Protein AF-N1Z4Y1-F1 (afdb_monomer_lite)

Foldseek 3Di:
DVVLVCPDLVVLVVLLVVLVVLLVCCVVPPPVPPPPPPVSVLCNQLPSLLSNLLSVLLQVLLVVCVVPVDADDPVVVVVLVVLVVVSVVVSVCVVVVVDDDDPVVSVVSNVSSNVNSNVCSNHSPNVPPD

Sequence (130 aa):
MMKKYVLSDTFCLYTAIICQCYIMWYEKFLYYKYYFVDLFMIIYQFIAFPLFWFCVVKPLGSMFQKKVCIKRSEMLKKLNMILLLVYILFYIAVTSNFIHYSSLLKFFVHILFGTVGFINGLYYRCSNKK

Secondary structure (DSSP, 8-state):
-GGGTTTSHHHHHHHHHHHHHHHHHIIIIITTT-TT-HHHHHIIIIIIHHHHHHHHHHHHHHHHHHHS-----HHHHHHHHHHHHHHHHHHHHHHTT-S---HHHHHHHHHHHHHHHHHHHHHHTGGG--

pLDDT: mean 72.18, std 11.83, range [35.62, 90.94]

Structure (mmCIF, N/CA/C/O backbone):
data_AF-N1Z4Y1-F1
#
_entry.id   AF-N1Z4Y1-F1
#
loop_
_atom_site.group_PDB
_atom_site.id
_atom_site.type_symbol
_atom_site.label_atom_id
_atom_site.label_alt_id
_atom_site.label_comp_id
_atom_site.label_asym_id
_atom_site.label_entity_id
_atom_site.label_seq_id
_atom_site.pdbx_PDB_ins_code
_atom_site.Cartn_x
_atom_site.Cartn_y
_atom_site.Cartn_z
_atom_site.occupancy
_atom_site.B_iso_or_equiv
_atom_site.auth_seq_id
_atom_site.auth_comp_id
_atom_site.auth_asym_id
_atom_site.auth_atom_id
_atom_site.pdbx_PDB_model_num
ATOM 1 N N . MET A 1 1 ? -9.178 19.588 9.989 1.00 40.44 1 MET A N 1
ATOM 2 C CA . MET A 1 1 ? -10.196 18.805 9.246 1.00 40.44 1 MET A CA 1
ATOM 3 C C . MET A 1 1 ? -9.595 17.873 8.182 1.00 40.44 1 MET A C 1
ATOM 5 O O . MET A 1 1 ? -10.010 16.723 8.139 1.00 40.44 1 MET A O 1
ATOM 9 N N . MET A 1 2 ? -8.571 18.288 7.410 1.00 35.62 2 MET A N 1
ATOM 10 C CA . MET A 1 2 ? -7.905 17.450 6.379 1.00 35.62 2 MET A CA 1
ATOM 11 C C . MET A 1 2 ? -7.422 16.069 6.862 1.00 35.62 2 MET A C 1
ATOM 13 O O . MET A 1 2 ? -7.586 15.085 6.147 1.00 35.62 2 MET A O 1
ATOM 17 N N . LYS A 1 3 ? -6.908 15.949 8.099 1.00 45.75 3 LYS A N 1
ATOM 18 C CA . LYS A 1 3 ? -6.415 14.665 8.648 1.00 45.75 3 LYS A CA 1
ATOM 19 C C . LYS A 1 3 ? -7.477 13.549 8.706 1.00 45.75 3 LYS A C 1
ATOM 21 O O . LYS A 1 3 ? -7.102 12.383 8.721 1.00 45.75 3 LYS A O 1
ATOM 26 N N . LYS A 1 4 ? -8.781 13.878 8.727 1.00 51.31 4 LYS A N 1
ATOM 27 C CA . LYS A 1 4 ? -9.882 12.888 8.712 1.00 51.31 4 LYS A CA 1
ATOM 28 C C . LYS A 1 4 ? -10.263 12.412 7.299 1.00 51.31 4 LYS A C 1
ATOM 30 O O . LYS A 1 4 ? -11.004 11.446 7.183 1.00 51.31 4 LYS A O 1
ATOM 35 N N . TYR A 1 5 ? -9.791 13.061 6.235 1.00 53.06 5 TYR A N 1
ATOM 36 C CA . TYR A 1 5 ? -10.158 12.692 4.860 1.00 53.06 5 TYR A CA 1
ATOM 37 C C . TYR A 1 5 ? -9.131 11.770 4.204 1.00 53.06 5 TYR A C 1
ATOM 39 O O . TYR A 1 5 ? -9.517 10.821 3.536 1.00 53.06 5 TYR A O 1
ATOM 47 N N . VAL A 1 6 ? -7.839 11.966 4.485 1.00 54.53 6 VAL A N 1
ATOM 48 C CA . VAL A 1 6 ? -6.727 11.179 3.902 1.00 54.53 6 VAL A CA 1
ATOM 49 C C . VAL A 1 6 ? -6.788 9.687 4.274 1.00 54.53 6 VAL A C 1
ATOM 51 O O . VAL A 1 6 ? -6.157 8.842 3.653 1.00 54.53 6 VAL A O 1
ATOM 54 N N . LEU A 1 7 ? -7.583 9.333 5.285 1.00 62.75 7 LEU A N 1
ATOM 55 C CA . LEU A 1 7 ? -7.818 7.956 5.709 1.00 62.75 7 LEU A CA 1
ATOM 56 C C . LEU A 1 7 ? -9.313 7.627 5.782 1.00 62.75 7 LEU A C 1
ATOM 58 O O . LEU A 1 7 ? -9.681 6.709 6.508 1.00 62.75 7 LEU A O 1
ATOM 62 N N . SER A 1 8 ? -10.194 8.290 5.035 1.00 73.69 8 SER A N 1
ATOM 63 C CA . SER A 1 8 ? -11.568 7.789 4.912 1.00 73.69 8 SER A CA 1
ATOM 64 C C . SER A 1 8 ? -11.617 6.514 4.057 1.00 73.69 8 SER A C 1
ATOM 66 O O . SER A 1 8 ? -10.692 6.214 3.296 1.00 73.69 8 SER A O 1
ATOM 68 N N . ASP A 1 9 ? -12.692 5.735 4.190 1.00 75.00 9 ASP A N 1
ATOM 69 C CA . ASP A 1 9 ? -12.944 4.597 3.295 1.00 75.00 9 ASP A CA 1
ATOM 70 C C . ASP A 1 9 ? -13.152 5.088 1.845 1.00 75.00 9 ASP A C 1
ATOM 72 O O . ASP A 1 9 ? -12.685 4.453 0.906 1.00 75.00 9 ASP A O 1
ATOM 76 N N . THR A 1 10 ? -13.766 6.266 1.663 1.00 80.25 10 THR A N 1
ATOM 77 C CA . THR A 1 10 ? -13.963 6.898 0.346 1.00 80.25 10 THR A CA 1
ATOM 78 C C . THR A 1 10 ? -12.652 7.302 -0.320 1.00 80.25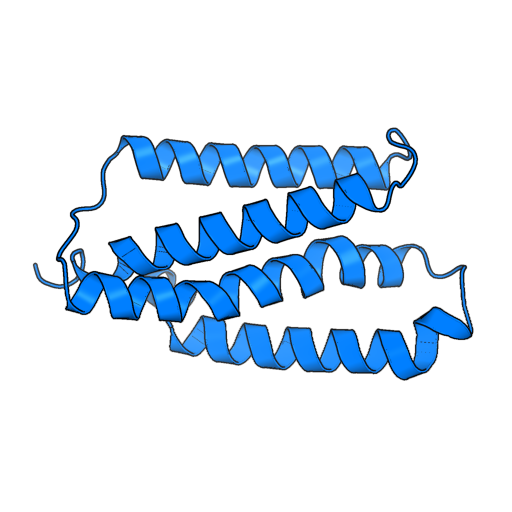 10 THR A C 1
ATOM 80 O O . THR A 1 10 ? -12.480 7.052 -1.507 1.00 80.25 10 THR A O 1
ATOM 83 N N . PHE A 1 11 ? -11.704 7.875 0.425 1.00 82.62 11 PHE A N 1
ATOM 84 C CA . PHE A 1 11 ? -10.386 8.212 -0.109 1.00 82.62 11 PHE A CA 1
ATOM 85 C C . PHE A 1 11 ? -9.630 6.952 -0.528 1.00 82.62 11 PHE A C 1
ATOM 87 O O . PHE A 1 11 ? -9.128 6.898 -1.644 1.00 82.62 11 PHE A O 1
ATOM 94 N N . CYS A 1 12 ? -9.637 5.907 0.309 1.00 84.06 12 CYS A N 1
ATOM 95 C CA . CYS A 1 12 ? -9.038 4.624 -0.057 1.00 84.06 12 CYS A CA 1
ATOM 96 C C . CYS A 1 12 ? -9.672 4.017 -1.313 1.00 84.06 12 CYS A C 1
ATOM 98 O O . CYS A 1 12 ? -8.947 3.464 -2.130 1.00 84.06 12 CYS A O 1
ATOM 100 N N . LEU A 1 13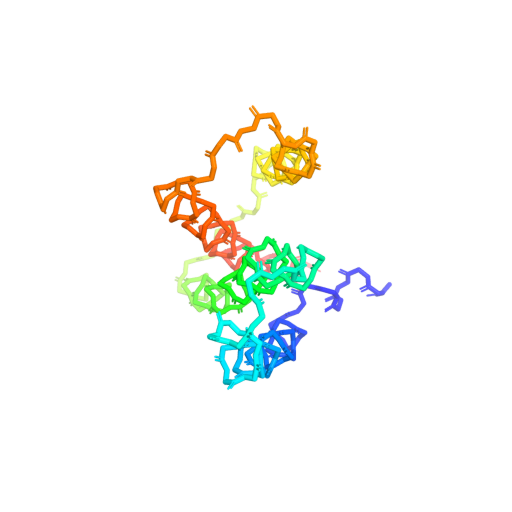 ? -10.983 4.165 -1.519 1.00 84.94 13 LEU A N 1
ATOM 101 C CA . LEU A 1 13 ? -11.629 3.724 -2.755 1.00 84.94 13 LEU A CA 1
ATOM 102 C C . LEU A 1 13 ? -11.070 4.462 -3.984 1.00 84.94 13 LEU A C 1
ATOM 104 O O . LEU A 1 13 ? -10.667 3.814 -4.947 1.00 84.94 13 LEU A O 1
ATOM 108 N N . TYR A 1 14 ? -10.961 5.794 -3.936 1.00 86.12 14 TYR A N 1
ATOM 109 C CA . TYR A 1 14 ? -10.352 6.569 -5.025 1.00 86.12 14 TYR A CA 1
ATOM 110 C C . TYR A 1 14 ? -8.883 6.195 -5.255 1.00 86.12 14 TYR A C 1
ATOM 112 O O . TYR A 1 14 ? -8.467 6.004 -6.397 1.00 86.12 14 TYR A O 1
ATOM 120 N N . THR A 1 15 ? -8.101 6.036 -4.185 1.00 87.56 15 THR A N 1
ATOM 121 C CA . THR A 1 15 ? -6.698 5.615 -4.278 1.00 87.56 15 THR A CA 1
ATOM 122 C C . THR A 1 15 ? -6.568 4.223 -4.893 1.00 87.56 15 THR A C 1
ATOM 124 O O . THR A 1 15 ? -5.713 4.031 -5.753 1.00 87.56 15 THR A O 1
ATOM 127 N N . ALA A 1 16 ? -7.423 3.268 -4.516 1.00 88.75 16 ALA A N 1
ATOM 128 C CA . ALA A 1 16 ? -7.424 1.924 -5.088 1.00 88.75 16 ALA A CA 1
ATOM 129 C C . ALA A 1 16 ? -7.749 1.944 -6.588 1.00 88.75 16 ALA A C 1
ATOM 131 O O . ALA A 1 16 ? -7.065 1.274 -7.353 1.00 88.75 16 ALA A O 1
ATOM 132 N N . ILE A 1 17 ? -8.727 2.751 -7.020 1.00 90.44 17 ILE A N 1
ATOM 133 C CA . ILE A 1 17 ? -9.063 2.914 -8.444 1.00 90.44 17 ILE A CA 1
ATOM 134 C C . ILE A 1 17 ? -7.865 3.472 -9.220 1.00 90.44 17 ILE A C 1
ATOM 136 O O . ILE A 1 17 ? -7.492 2.918 -10.250 1.00 90.44 17 ILE A O 1
ATOM 140 N N . ILE A 1 18 ? -7.222 4.529 -8.713 1.00 90.62 18 ILE A N 1
ATOM 141 C CA . ILE A 1 18 ? -6.048 5.124 -9.370 1.00 90.62 18 ILE A CA 1
ATOM 142 C C . ILE A 1 18 ? -4.896 4.112 -9.444 1.00 90.62 18 ILE A C 1
ATOM 144 O O . ILE A 1 18 ? -4.288 3.958 -10.503 1.00 90.62 18 ILE A O 1
ATOM 148 N N . CYS A 1 19 ? -4.620 3.389 -8.351 1.00 90.31 19 CYS A N 1
ATOM 149 C CA . CYS A 1 19 ? -3.584 2.356 -8.336 1.00 90.31 19 CYS A CA 1
ATOM 150 C C . CYS A 1 19 ? -3.899 1.237 -9.334 1.00 90.31 19 CYS A C 1
ATOM 152 O O . CYS A 1 19 ? -3.006 0.822 -10.064 1.00 90.31 19 CYS A O 1
ATOM 154 N N . GLN A 1 20 ? -5.157 0.796 -9.423 1.00 90.94 20 GLN A N 1
ATOM 155 C CA . GLN A 1 20 ? -5.585 -0.230 -10.374 1.00 90.94 20 GLN A CA 1
ATOM 156 C C . GLN A 1 20 ? -5.400 0.228 -11.825 1.00 90.94 20 GLN A C 1
ATOM 158 O O . GLN A 1 20 ? -4.871 -0.524 -12.641 1.00 90.94 20 GLN A O 1
ATOM 163 N N . CYS A 1 21 ? -5.785 1.466 -12.150 1.00 90.44 21 CYS A N 1
ATOM 164 C CA . CYS A 1 21 ? -5.563 2.039 -13.477 1.00 90.44 21 CYS A CA 1
ATOM 165 C C . CYS A 1 21 ? -4.070 2.073 -13.830 1.00 90.44 21 CYS A C 1
ATOM 167 O O . CYS A 1 21 ? -3.693 1.699 -14.941 1.00 90.44 21 CYS A O 1
ATOM 169 N N . TYR A 1 22 ? -3.220 2.474 -12.880 1.00 87.50 22 TYR A N 1
ATOM 170 C CA . TYR A 1 22 ? -1.772 2.497 -13.071 1.00 87.50 22 TYR A CA 1
ATOM 171 C C . TYR A 1 22 ? -1.183 1.090 -13.257 1.00 87.50 22 TYR A C 1
ATOM 173 O O . TYR A 1 22 ? -0.402 0.878 -14.181 1.00 87.50 22 TYR A O 1
ATOM 181 N N . ILE A 1 23 ? -1.591 0.122 -12.428 1.00 87.38 23 ILE A N 1
ATOM 182 C CA . ILE A 1 23 ? -1.189 -1.291 -12.519 1.00 87.38 23 ILE A CA 1
ATOM 183 C C . ILE A 1 23 ? -1.546 -1.855 -13.895 1.00 87.38 23 ILE A C 1
ATOM 185 O O . ILE A 1 23 ? -0.671 -2.360 -14.592 1.00 87.38 23 ILE A O 1
ATOM 189 N N . MET A 1 24 ? -2.798 -1.687 -14.330 1.00 87.31 24 MET A N 1
ATOM 190 C CA . MET A 1 24 ? -3.259 -2.181 -15.629 1.00 87.31 24 MET A CA 1
ATOM 191 C C . MET A 1 24 ? -2.524 -1.527 -16.800 1.00 87.31 24 MET A C 1
ATOM 193 O O . MET A 1 24 ? -2.216 -2.198 -17.784 1.00 87.31 24 MET A O 1
ATOM 197 N N . TRP A 1 25 ? -2.265 -0.220 -16.725 1.00 88.25 25 TRP A N 1
ATOM 198 C CA . TRP A 1 25 ? -1.497 0.479 -17.751 1.00 88.25 25 TRP A CA 1
ATOM 199 C C . TRP A 1 25 ? -0.057 -0.041 -17.809 1.00 88.25 25 TRP A C 1
ATOM 201 O O . TRP A 1 25 ? 0.434 -0.378 -18.886 1.00 88.25 25 TRP A O 1
ATOM 211 N N . TYR A 1 26 ? 0.598 -0.182 -16.656 1.00 82.94 26 TYR A N 1
ATOM 212 C CA . TYR A 1 26 ? 1.966 -0.677 -16.583 1.00 82.94 26 TYR A CA 1
ATOM 213 C C . TYR A 1 26 ? 2.081 -2.119 -17.102 1.00 82.94 26 TYR A C 1
ATOM 215 O O . TYR A 1 26 ? 2.926 -2.387 -17.956 1.00 82.94 26 TYR A O 1
ATOM 223 N N . GLU A 1 27 ? 1.195 -3.026 -16.681 1.00 82.50 27 GLU A N 1
ATOM 224 C CA . GLU A 1 27 ? 1.171 -4.423 -17.141 1.00 82.50 27 GLU A CA 1
ATOM 225 C C . GLU A 1 27 ? 0.929 -4.544 -18.652 1.00 82.50 27 GLU A C 1
ATOM 227 O O . GLU A 1 27 ? 1.609 -5.318 -19.326 1.00 82.50 27 GLU A O 1
ATOM 232 N N . LYS A 1 28 ? -0.008 -3.763 -19.210 1.00 82.81 28 LYS A N 1
ATOM 233 C CA . LYS A 1 28 ? -0.361 -3.846 -20.637 1.00 82.81 28 LYS A CA 1
ATOM 234 C C . LYS A 1 28 ? 0.660 -3.195 -21.566 1.00 82.81 28 LYS A C 1
ATOM 236 O O . LYS A 1 28 ? 0.841 -3.674 -22.683 1.00 82.81 28 LYS A O 1
ATOM 241 N N . PHE A 1 29 ? 1.284 -2.093 -21.151 1.00 78.94 29 PHE A N 1
ATOM 242 C CA . PHE A 1 29 ? 2.095 -1.269 -22.054 1.00 78.94 29 PHE A CA 1
ATOM 243 C C . PHE A 1 29 ? 3.598 -1.350 -21.799 1.00 78.94 29 PHE A C 1
ATOM 245 O O . PHE A 1 29 ? 4.367 -1.238 -22.754 1.00 78.94 29 PHE A O 1
ATOM 252 N N . LEU A 1 30 ? 4.026 -1.539 -20.549 1.00 73.69 30 LEU A N 1
ATOM 253 C CA . LEU A 1 30 ? 5.433 -1.402 -20.166 1.00 73.69 30 LEU A CA 1
ATOM 254 C C . LEU A 1 30 ? 6.065 -2.716 -19.718 1.00 73.69 30 LEU A C 1
ATOM 256 O O . LEU A 1 30 ? 7.179 -3.010 -20.143 1.00 73.69 30 LEU A O 1
ATOM 260 N N . TYR A 1 31 ? 5.353 -3.528 -18.933 1.00 68.44 31 TYR A N 1
ATOM 261 C CA . TYR A 1 31 ? 5.926 -4.691 -18.250 1.00 68.44 31 TYR A CA 1
ATOM 262 C C . TYR A 1 31 ? 6.572 -5.711 -19.196 1.00 68.44 31 TYR A C 1
ATOM 264 O O . TYR A 1 31 ? 7.636 -6.240 -18.894 1.00 68.44 31 TYR A O 1
ATOM 272 N N . TYR A 1 32 ? 5.972 -5.939 -20.368 1.00 63.47 32 TYR A N 1
ATOM 273 C CA . TYR A 1 32 ? 6.486 -6.884 -21.367 1.00 63.47 32 TYR A CA 1
ATOM 274 C C . TYR A 1 32 ? 7.328 -6.240 -22.477 1.00 63.47 32 TYR A C 1
ATOM 276 O O . TYR A 1 32 ? 8.006 -6.952 -23.213 1.00 63.47 32 TYR A O 1
ATOM 284 N N . LYS A 1 33 ? 7.279 -4.909 -22.634 1.00 58.59 33 LYS A N 1
ATOM 285 C CA . LYS A 1 33 ? 7.952 -4.195 -23.736 1.00 58.59 33 LYS A CA 1
ATOM 286 C C . LYS A 1 33 ? 9.249 -3.507 -23.325 1.00 58.59 33 LYS A C 1
ATOM 288 O O . LYS A 1 33 ? 10.140 -3.372 -24.155 1.00 58.59 33 LYS A O 1
ATOM 293 N N . TYR A 1 34 ? 9.361 -3.069 -22.074 1.00 57.31 34 TYR A N 1
ATOM 294 C CA . TYR A 1 34 ? 10.486 -2.271 -21.601 1.00 57.31 34 TYR A CA 1
ATOM 295 C C . TYR A 1 34 ? 10.899 -2.727 -20.201 1.00 57.31 34 TYR A C 1
ATOM 297 O O . TYR A 1 34 ? 10.438 -2.194 -19.196 1.00 57.31 34 TYR A O 1
ATOM 305 N N . TYR A 1 35 ? 11.829 -3.683 -20.141 1.00 53.84 35 TYR A N 1
ATOM 306 C CA . TYR A 1 35 ? 12.476 -4.118 -18.893 1.00 53.84 35 TYR A CA 1
ATOM 307 C C . TYR A 1 35 ? 13.284 -3.005 -18.193 1.00 53.84 35 TYR A C 1
ATOM 309 O O . TYR A 1 35 ? 13.707 -3.190 -17.060 1.00 53.84 35 TYR A O 1
ATOM 317 N N . PHE A 1 36 ? 13.499 -1.863 -18.858 1.00 50.94 36 PHE A N 1
ATOM 318 C CA . PHE A 1 36 ? 14.516 -0.868 -18.504 1.00 50.94 36 PHE A CA 1
ATOM 319 C C . PHE A 1 36 ? 14.001 0.444 -17.901 1.00 50.94 36 PHE A C 1
ATOM 321 O O . PHE A 1 36 ? 14.807 1.337 -17.652 1.00 50.94 36 PHE A O 1
ATOM 328 N N . VAL A 1 37 ? 12.693 0.619 -17.663 1.00 57.25 37 VAL A N 1
ATOM 329 C CA . VAL A 1 37 ? 12.232 1.843 -16.979 1.00 57.25 37 VAL A CA 1
ATOM 330 C C . VAL A 1 37 ? 12.166 1.613 -15.477 1.00 57.25 37 VAL A C 1
ATOM 332 O O . VAL A 1 37 ? 11.087 1.423 -14.907 1.00 57.25 37 VAL A O 1
ATOM 335 N N . ASP A 1 38 ? 13.346 1.636 -14.852 1.00 69.25 38 ASP A N 1
ATOM 336 C CA . ASP A 1 38 ? 13.554 1.377 -13.422 1.00 69.25 38 ASP A CA 1
ATOM 337 C C . ASP A 1 38 ? 12.568 2.165 -12.552 1.00 69.25 38 ASP A C 1
ATOM 339 O O . ASP A 1 38 ? 11.943 1.612 -11.650 1.00 69.25 38 ASP A O 1
ATOM 343 N N . LEU A 1 39 ? 12.319 3.435 -12.886 1.00 71.75 39 LEU A N 1
ATOM 344 C CA . LEU A 1 39 ? 11.407 4.293 -12.130 1.00 71.75 39 LEU A CA 1
ATOM 345 C C . LEU A 1 39 ? 9.940 3.826 -12.181 1.00 71.75 39 LEU A C 1
A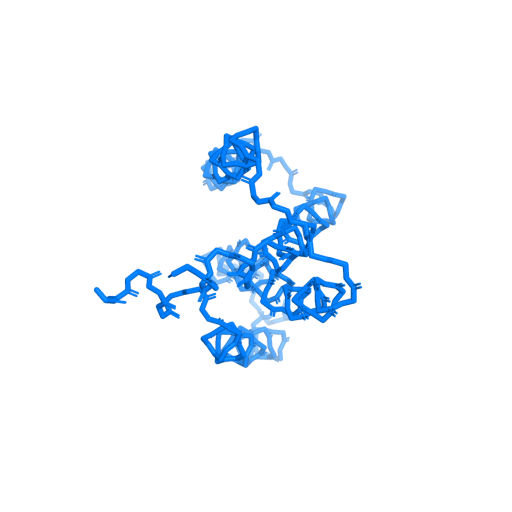TOM 347 O O . LEU A 1 39 ? 9.286 3.764 -11.141 1.00 71.75 39 LEU A O 1
ATOM 351 N N . PHE A 1 40 ? 9.400 3.477 -13.355 1.00 75.62 40 PHE A N 1
ATOM 352 C CA . PHE A 1 40 ? 8.008 3.011 -13.443 1.00 75.62 40 PHE A CA 1
ATOM 353 C C . PHE A 1 40 ? 7.840 1.629 -12.816 1.00 75.62 40 PHE A C 1
ATOM 355 O O . PHE A 1 40 ? 6.820 1.369 -12.186 1.00 75.62 40 PHE A O 1
ATOM 362 N N . MET A 1 41 ? 8.854 0.767 -12.921 1.00 76.12 41 MET A N 1
ATOM 363 C CA . MET A 1 41 ? 8.859 -0.514 -12.222 1.00 76.12 41 MET A CA 1
ATOM 364 C C . MET A 1 41 ? 8.839 -0.326 -10.699 1.00 76.12 41 MET A C 1
ATOM 366 O O . MET A 1 41 ? 8.052 -0.979 -10.011 1.00 76.12 41 MET A O 1
ATOM 370 N N . ILE A 1 42 ? 9.644 0.608 -10.181 1.00 76.06 42 ILE A N 1
ATOM 371 C CA . ILE A 1 42 ? 9.684 0.960 -8.758 1.00 76.06 42 ILE A CA 1
ATOM 372 C C . ILE A 1 42 ? 8.326 1.500 -8.294 1.00 76.06 42 ILE A C 1
ATOM 374 O O . ILE A 1 42 ? 7.792 1.038 -7.283 1.00 76.06 42 ILE A O 1
ATOM 378 N N . ILE A 1 43 ? 7.727 2.436 -9.039 1.00 79.44 43 ILE A N 1
ATOM 379 C CA . ILE A 1 43 ? 6.401 2.984 -8.712 1.00 79.44 43 ILE A CA 1
ATOM 380 C C . ILE A 1 43 ? 5.352 1.868 -8.721 1.00 79.44 43 ILE A C 1
ATOM 382 O O . ILE A 1 43 ? 4.547 1.767 -7.798 1.00 79.44 43 ILE A O 1
ATOM 386 N N . TYR A 1 44 ? 5.378 0.993 -9.720 1.00 81.56 44 TYR A N 1
ATOM 387 C CA . TYR A 1 44 ? 4.469 -0.141 -9.831 1.00 81.56 44 TYR A CA 1
ATOM 388 C C . TYR A 1 44 ? 4.562 -1.098 -8.638 1.00 81.56 44 TYR A C 1
ATOM 390 O O . TYR A 1 44 ? 3.548 -1.380 -7.996 1.00 81.56 44 TYR A O 1
ATOM 398 N N . GLN A 1 45 ? 5.767 -1.555 -8.304 1.00 76.25 45 GLN A N 1
ATOM 399 C CA . GLN A 1 45 ? 5.975 -2.593 -7.292 1.00 76.25 45 GLN A CA 1
ATOM 400 C C . GLN A 1 45 ? 5.933 -2.086 -5.855 1.00 76.25 45 GLN A C 1
ATOM 402 O O . GLN A 1 45 ? 5.472 -2.818 -4.984 1.00 76.25 45 GLN A O 1
ATOM 407 N N . PHE A 1 46 ? 6.411 -0.872 -5.582 1.00 73.50 46 PHE A N 1
ATOM 408 C CA . PHE A 1 46 ? 6.559 -0.397 -4.202 1.00 73.50 46 PHE A CA 1
ATOM 409 C C . PHE A 1 46 ? 5.534 0.651 -3.812 1.00 73.50 46 PHE A C 1
ATOM 411 O O . PHE A 1 46 ? 5.228 0.772 -2.633 1.00 73.50 46 PHE A O 1
ATOM 418 N N . ILE A 1 47 ? 4.951 1.359 -4.777 1.00 79.00 47 ILE A N 1
ATOM 419 C CA . ILE A 1 47 ? 3.950 2.384 -4.494 1.00 79.00 47 ILE A CA 1
ATOM 420 C C . ILE A 1 47 ? 2.565 1.841 -4.842 1.00 79.00 47 ILE A C 1
ATOM 422 O O . ILE A 1 47 ? 1.768 1.589 -3.942 1.00 79.00 47 ILE A O 1
ATOM 426 N N . ALA A 1 48 ? 2.282 1.596 -6.121 1.00 84.38 48 ALA A N 1
ATOM 427 C CA . ALA A 1 48 ? 0.934 1.290 -6.593 1.00 84.38 48 ALA A CA 1
ATOM 428 C C . ALA A 1 48 ? 0.375 -0.020 -6.014 1.00 84.38 48 ALA A C 1
ATOM 430 O O . ALA A 1 48 ? -0.725 -0.013 -5.463 1.00 84.38 48 ALA A O 1
ATOM 431 N N . PHE A 1 49 ? 1.125 -1.126 -6.077 1.00 82.50 49 PHE A N 1
ATOM 432 C CA . PHE A 1 49 ? 0.677 -2.415 -5.535 1.00 82.50 49 PHE A CA 1
ATOM 433 C C . PHE A 1 49 ? 0.449 -2.396 -4.012 1.00 82.50 49 PHE A C 1
ATOM 435 O O . PHE A 1 49 ? -0.628 -2.803 -3.562 1.00 82.50 49 PHE A O 1
ATOM 442 N N . PRO A 1 50 ? 1.398 -1.908 -3.190 1.00 80.31 50 PRO A N 1
ATOM 443 C CA . PRO A 1 50 ? 1.206 -1.833 -1.743 1.00 80.31 50 PRO A CA 1
ATOM 444 C C . PRO A 1 50 ? 0.068 -0.889 -1.334 1.00 80.31 50 PRO A C 1
ATOM 446 O O . PRO A 1 50 ? -0.733 -1.236 -0.462 1.00 80.31 50 PRO A O 1
ATOM 449 N N . LEU A 1 51 ? -0.068 0.271 -1.992 1.00 83.56 51 LEU A N 1
ATOM 450 C CA . LEU A 1 51 ? -1.186 1.193 -1.755 1.00 83.56 51 LEU A CA 1
ATOM 451 C C . LEU A 1 51 ? -2.531 0.588 -2.156 1.00 83.56 51 LEU A C 1
ATOM 453 O O . LEU A 1 51 ? -3.508 0.764 -1.425 1.00 83.56 51 LEU A O 1
ATOM 457 N N . PHE A 1 52 ? -2.584 -0.141 -3.271 1.00 87.62 52 PHE A N 1
ATOM 458 C CA . PHE A 1 52 ? -3.782 -0.853 -3.703 1.00 87.62 52 PHE A CA 1
ATOM 459 C C . PHE A 1 52 ? -4.241 -1.850 -2.634 1.00 87.62 52 PHE A C 1
ATOM 461 O O . PHE A 1 52 ? -5.368 -1.751 -2.147 1.00 87.62 52 PHE A O 1
ATOM 468 N N . TRP A 1 53 ? -3.354 -2.745 -2.190 1.00 83.56 53 TRP A N 1
ATOM 469 C CA . TRP A 1 53 ? -3.679 -3.743 -1.167 1.00 83.56 53 TRP A CA 1
ATOM 470 C C . TRP A 1 53 ? -4.088 -3.116 0.164 1.00 83.56 53 TRP A C 1
ATOM 472 O O . TRP A 1 53 ? -5.086 -3.526 0.759 1.00 83.56 53 TRP A O 1
ATOM 482 N N . PHE A 1 54 ? -3.380 -2.076 0.608 1.00 84.75 54 PHE A N 1
ATOM 483 C CA . PHE A 1 54 ? -3.769 -1.320 1.795 1.00 84.75 54 PHE A CA 1
ATOM 484 C C . PHE A 1 54 ? -5.204 -0.787 1.678 1.00 84.75 54 PHE A C 1
ATOM 486 O O . PHE A 1 54 ? -6.017 -0.946 2.593 1.00 84.75 54 PHE A O 1
ATOM 493 N N . CYS A 1 55 ? -5.523 -0.161 0.544 1.00 85.50 55 CYS A N 1
ATOM 494 C CA . CYS A 1 55 ? -6.801 0.502 0.325 1.00 85.50 55 CYS A CA 1
ATOM 495 C C . CYS A 1 55 ? -7.964 -0.466 0.089 1.00 85.50 55 CYS A C 1
ATOM 497 O O . CYS A 1 55 ? -9.087 -0.131 0.457 1.00 85.50 55 CYS A O 1
ATOM 499 N N . VAL A 1 56 ? -7.715 -1.649 -0.475 1.00 87.38 56 VAL A N 1
ATOM 500 C CA . VAL A 1 56 ? -8.728 -2.700 -0.670 1.00 87.38 56 VAL A CA 1
ATOM 501 C C . VAL A 1 56 ? -9.038 -3.425 0.638 1.00 87.38 56 VAL A C 1
ATOM 503 O O . VAL A 1 56 ? -10.199 -3.695 0.945 1.00 87.38 56 VAL A O 1
ATOM 506 N N . VAL A 1 57 ? -8.017 -3.715 1.448 1.00 87.12 57 VAL A N 1
ATOM 507 C CA . VAL A 1 57 ? -8.189 -4.516 2.670 1.00 87.12 57 VAL A CA 1
ATOM 508 C C . VAL A 1 57 ? -8.698 -3.674 3.844 1.00 87.12 57 VAL A C 1
ATOM 510 O O . VAL A 1 57 ? -9.410 -4.170 4.720 1.00 87.12 57 VAL A O 1
ATOM 513 N N . LYS A 1 58 ? -8.405 -2.375 3.871 1.00 84.31 58 LYS A N 1
ATOM 514 C CA . LYS A 1 58 ? -8.872 -1.488 4.941 1.00 84.31 58 LYS A CA 1
ATOM 515 C C . LYS A 1 58 ? -10.405 -1.433 5.090 1.00 84.31 58 LYS A C 1
ATOM 517 O O . LYS A 1 58 ? -10.865 -1.599 6.219 1.00 84.31 58 LYS A O 1
ATOM 522 N N . PRO A 1 59 ? -11.222 -1.266 4.031 1.00 81.06 59 PRO A N 1
ATOM 523 C CA . PRO A 1 59 ? -12.677 -1.368 4.132 1.00 81.06 59 PRO A CA 1
ATOM 524 C C . PRO A 1 59 ? -13.162 -2.680 4.759 1.00 81.06 59 PRO A C 1
ATOM 526 O O . PRO A 1 59 ? -14.131 -2.657 5.518 1.00 81.06 59 PRO A O 1
ATOM 529 N N . LEU A 1 60 ? -12.472 -3.803 4.511 1.00 81.94 60 LEU A N 1
ATOM 530 C CA . LEU A 1 60 ? -12.784 -5.082 5.161 1.00 81.94 60 LEU A CA 1
ATOM 531 C C . LEU A 1 60 ? -12.588 -4.969 6.676 1.00 81.94 60 LEU A C 1
ATOM 533 O O . LEU A 1 60 ? -13.500 -5.288 7.436 1.00 81.94 60 LEU A O 1
ATOM 537 N N . GLY A 1 61 ? -11.457 -4.419 7.124 1.00 79.25 61 GLY A N 1
ATOM 538 C CA . GLY A 1 61 ? -11.230 -4.112 8.539 1.00 79.25 61 GLY A CA 1
ATOM 539 C C . GLY A 1 61 ? -12.315 -3.198 9.123 1.00 79.25 61 GLY A C 1
ATOM 540 O O . GLY A 1 61 ? -12.865 -3.481 10.187 1.00 79.25 61 GLY A O 1
ATOM 541 N N . SER A 1 62 ? -12.705 -2.148 8.394 1.00 76.31 62 SER A N 1
ATOM 542 C CA . SER A 1 62 ? -13.785 -1.232 8.794 1.00 76.31 62 SER A CA 1
ATOM 543 C C . SER A 1 62 ? -15.139 -1.949 8.934 1.00 76.31 62 SER A C 1
ATOM 545 O O . SER A 1 62 ? -15.928 -1.625 9.826 1.00 76.31 62 SER A O 1
ATOM 547 N N . MET A 1 63 ? -15.431 -2.933 8.075 1.00 79.31 63 MET A N 1
ATOM 548 C CA . MET A 1 63 ? -16.631 -3.772 8.170 1.00 79.31 63 MET A CA 1
ATOM 549 C C . MET A 1 63 ? -16.588 -4.711 9.380 1.00 79.31 63 MET A C 1
ATOM 551 O O . MET A 1 63 ? -17.589 -4.820 10.090 1.00 79.31 63 MET A O 1
ATOM 555 N N . PHE A 1 64 ? -15.443 -5.341 9.657 1.00 76.94 64 PHE A N 1
ATOM 556 C CA . PHE A 1 64 ? -15.256 -6.173 10.851 1.00 76.94 64 PHE A CA 1
ATOM 557 C C . PHE A 1 64 ? -15.396 -5.357 12.144 1.00 76.94 64 PHE A C 1
ATOM 559 O O . PHE A 1 64 ? -16.062 -5.800 13.079 1.00 76.94 64 PHE A O 1
ATOM 566 N N . GLN A 1 65 ? -14.883 -4.123 12.177 1.00 73.88 65 GLN A N 1
ATOM 567 C CA . GLN A 1 65 ? -15.048 -3.228 13.329 1.00 73.88 65 GLN A CA 1
ATOM 568 C C . GLN A 1 65 ? -16.514 -2.901 13.630 1.00 73.88 65 GLN A C 1
ATOM 570 O O . GLN A 1 65 ? -16.891 -2.755 14.791 1.00 73.88 65 GLN A O 1
ATOM 575 N N . LYS A 1 66 ? -17.374 -2.767 12.608 1.00 66.44 66 LYS A N 1
ATOM 576 C CA . LYS A 1 66 ? -18.808 -2.527 12.851 1.00 66.44 66 LYS A CA 1
ATOM 577 C C . LYS A 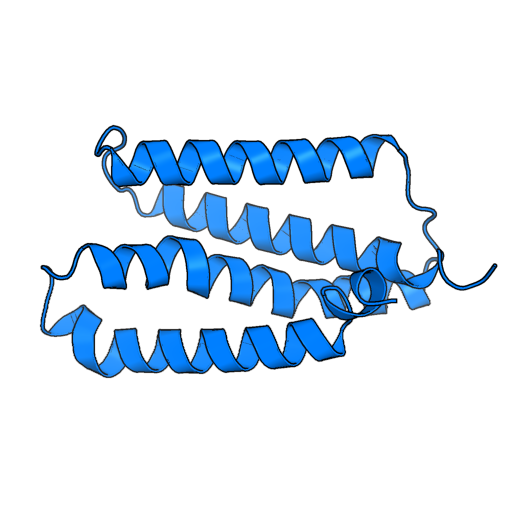1 66 ? -19.439 -3.645 13.684 1.00 66.44 66 LYS A C 1
ATOM 579 O O . LYS A 1 66 ? -20.393 -3.372 14.404 1.00 66.44 66 LYS A O 1
ATOM 584 N N . LYS A 1 67 ? -18.909 -4.869 13.585 1.00 68.19 67 LYS A N 1
ATOM 585 C CA . LYS A 1 67 ? -19.355 -6.031 14.361 1.00 68.19 67 LYS A CA 1
ATOM 586 C C . LYS A 1 67 ? -18.693 -6.101 15.742 1.00 68.19 67 LYS A C 1
ATOM 588 O O . LYS A 1 67 ? -19.323 -6.565 16.682 1.00 68.19 67 LYS A O 1
ATOM 593 N N . VAL A 1 68 ? -17.455 -5.618 15.877 1.00 65.56 68 VAL A N 1
ATOM 594 C CA . VAL A 1 68 ? -16.673 -5.652 17.125 1.00 65.56 68 VAL A CA 1
ATOM 595 C C . VAL A 1 68 ? -16.001 -4.291 17.333 1.00 65.56 68 VAL A C 1
ATOM 597 O O . VAL A 1 68 ? -15.050 -3.953 16.631 1.00 65.56 68 VAL A O 1
ATOM 600 N N . CYS A 1 69 ? -16.478 -3.467 18.276 1.00 65.06 69 CYS A N 1
ATOM 601 C CA . CYS A 1 69 ? -15.889 -2.138 18.493 1.00 65.06 69 CYS A CA 1
ATOM 602 C C . CYS A 1 69 ? -14.563 -2.246 19.254 1.00 65.06 69 CYS A C 1
ATOM 604 O O . CYS A 1 69 ? -14.523 -2.236 20.484 1.00 65.06 69 CYS A O 1
ATOM 606 N N . ILE A 1 70 ? -13.464 -2.333 18.505 1.00 65.75 70 ILE A N 1
ATOM 607 C CA . ILE A 1 70 ? -12.115 -2.392 19.066 1.00 65.75 70 ILE A CA 1
ATOM 608 C C . ILE A 1 70 ? -11.577 -0.963 19.250 1.00 65.75 70 ILE A C 1
ATOM 610 O O . ILE A 1 70 ? -11.532 -0.164 18.308 1.00 65.75 70 ILE A O 1
ATOM 614 N N . LYS A 1 71 ? -11.179 -0.614 20.482 1.00 65.62 71 LYS A N 1
ATOM 615 C CA . LYS A 1 71 ? -10.536 0.675 20.794 1.00 65.62 71 LYS A CA 1
ATOM 616 C C . LYS A 1 71 ? -9.105 0.701 20.251 1.00 65.62 71 LYS A C 1
ATOM 618 O O . LYS A 1 71 ? -8.377 -0.286 20.325 1.00 65.62 71 LYS A O 1
ATOM 623 N N . ARG A 1 72 ? -8.684 1.858 19.732 1.00 66.25 72 ARG A N 1
ATOM 624 C CA . ARG A 1 72 ? -7.329 2.069 19.205 1.00 66.25 72 ARG A CA 1
ATOM 625 C C . ARG A 1 72 ? -6.314 2.114 20.355 1.00 66.25 72 ARG A C 1
ATOM 627 O O . ARG A 1 72 ? -6.291 3.091 21.096 1.00 66.25 72 ARG A O 1
ATOM 634 N N . SER A 1 73 ? -5.481 1.080 20.479 1.00 68.31 73 SER A N 1
ATOM 635 C CA . SER A 1 73 ? -4.382 1.032 21.457 1.00 68.31 73 SER A CA 1
ATOM 636 C C . SER A 1 73 ? -3.199 1.911 21.030 1.00 68.31 73 SER A C 1
ATOM 638 O O . SER A 1 73 ? -2.923 2.093 19.842 1.00 68.31 73 SER A O 1
ATOM 640 N N . GLU A 1 74 ? -2.475 2.451 22.005 1.00 67.31 74 GLU A N 1
ATOM 641 C CA . GLU A 1 74 ? -1.257 3.239 21.808 1.00 67.31 74 GLU A CA 1
ATOM 642 C C . GLU A 1 74 ? -0.113 2.403 21.208 1.00 67.31 74 GLU A C 1
ATOM 644 O O . GLU A 1 74 ? 0.624 2.885 20.345 1.00 67.31 74 GLU A O 1
ATOM 649 N N . MET A 1 75 ? -0.062 1.108 21.546 1.00 64.19 75 MET A N 1
ATOM 650 C CA . MET A 1 75 ? 0.821 0.113 20.921 1.00 64.19 75 MET A CA 1
ATOM 651 C C . MET A 1 75 ? 0.649 0.056 19.398 1.00 64.19 75 MET A C 1
ATOM 653 O O . MET A 1 75 ? 1.626 -0.013 18.664 1.00 64.19 75 MET A O 1
ATOM 657 N N . LEU A 1 76 ? -0.585 0.155 18.898 1.00 64.75 76 LEU A N 1
ATOM 658 C CA . LEU A 1 76 ? -0.877 0.084 17.462 1.00 64.75 76 LEU A CA 1
ATOM 659 C C . LEU A 1 76 ? -0.492 1.360 16.709 1.00 64.75 76 LEU A C 1
ATOM 661 O O . LEU A 1 76 ? -0.128 1.298 15.538 1.00 64.75 76 LEU A O 1
ATOM 665 N N . LYS A 1 77 ? -0.539 2.530 17.363 1.00 68.56 77 LYS A N 1
ATOM 666 C CA . LYS A 1 77 ? 0.027 3.759 16.779 1.00 68.56 77 LYS A CA 1
ATOM 667 C C . LYS A 1 77 ? 1.533 3.609 16.587 1.00 68.56 77 LYS A C 1
ATOM 669 O O . LYS A 1 77 ? 2.032 3.950 15.518 1.00 68.56 77 LYS A O 1
ATOM 674 N N . LYS A 1 78 ? 2.227 3.069 17.596 1.00 74.12 78 LYS A N 1
ATOM 675 C CA . LYS A 1 78 ? 3.658 2.756 17.505 1.00 74.12 78 LYS A CA 1
ATOM 676 C C . LYS A 1 78 ? 3.921 1.723 16.408 1.00 74.12 78 LYS A C 1
ATOM 678 O O . LYS A 1 78 ? 4.785 1.959 15.576 1.00 74.12 78 LYS A O 1
ATOM 683 N N . LEU A 1 79 ? 3.114 0.662 16.329 1.00 69.56 79 LEU A N 1
ATOM 684 C CA . LEU A 1 79 ? 3.221 -0.369 15.292 1.00 69.56 79 LEU A CA 1
ATOM 685 C C . LEU A 1 79 ? 3.083 0.213 13.875 1.00 69.56 79 LEU A C 1
ATOM 687 O O . LEU A 1 79 ? 3.920 -0.059 13.026 1.00 69.56 79 LEU A O 1
ATOM 691 N N . ASN A 1 80 ? 2.082 1.065 13.626 1.00 70.50 80 ASN A N 1
ATOM 692 C CA . ASN A 1 80 ? 1.927 1.739 12.331 1.00 70.50 80 ASN A CA 1
ATOM 693 C C . ASN A 1 80 ? 3.128 2.620 11.975 1.00 70.50 80 ASN A C 1
ATOM 695 O O . ASN A 1 80 ? 3.537 2.642 10.819 1.00 70.50 80 ASN A O 1
ATOM 699 N N . MET A 1 81 ? 3.671 3.362 12.946 1.00 74.44 81 MET A N 1
ATOM 700 C CA . MET A 1 81 ? 4.860 4.188 12.718 1.00 74.44 81 MET A CA 1
ATOM 701 C C . MET A 1 81 ? 6.072 3.319 12.387 1.00 74.44 81 MET A C 1
ATOM 703 O O . MET A 1 81 ? 6.789 3.632 11.445 1.00 74.44 81 MET A O 1
ATOM 707 N N . ILE A 1 82 ? 6.260 2.208 13.105 1.00 75.19 82 ILE A N 1
ATOM 708 C CA . ILE A 1 82 ? 7.318 1.230 12.825 1.00 75.19 82 ILE A CA 1
ATOM 709 C C . ILE A 1 82 ? 7.145 0.660 11.415 1.00 75.19 82 ILE A C 1
ATOM 711 O O . ILE A 1 82 ? 8.099 0.660 10.652 1.00 75.19 82 ILE A O 1
ATOM 715 N N . LEU A 1 83 ? 5.935 0.249 11.029 1.00 71.44 83 LEU A N 1
ATOM 716 C CA . LEU A 1 83 ? 5.649 -0.299 9.697 1.00 71.44 83 LEU A CA 1
ATOM 717 C C . LEU A 1 83 ? 5.920 0.718 8.577 1.00 71.44 83 LEU A C 1
ATOM 719 O O . LEU A 1 83 ? 6.486 0.356 7.548 1.00 71.44 83 LEU A O 1
ATOM 723 N N . LEU A 1 84 ? 5.582 1.994 8.789 1.00 72.94 84 LEU A N 1
ATOM 724 C CA . LEU A 1 84 ? 5.907 3.074 7.853 1.00 72.94 84 LEU A CA 1
ATOM 725 C C . LEU A 1 84 ? 7.427 3.268 7.722 1.00 72.94 84 LEU A C 1
ATOM 727 O O . LEU A 1 84 ? 7.940 3.452 6.623 1.00 72.94 84 LEU A O 1
ATOM 731 N N . LEU A 1 85 ? 8.145 3.215 8.844 1.00 78.44 85 LEU A N 1
ATOM 732 C CA . LEU A 1 85 ? 9.594 3.396 8.893 1.00 78.44 85 LEU A CA 1
ATOM 733 C C . LEU A 1 85 ? 10.316 2.219 8.221 1.00 78.44 85 LEU A C 1
ATOM 735 O O . LEU A 1 85 ? 11.207 2.436 7.405 1.00 78.44 85 LEU A O 1
ATOM 739 N N . VAL A 1 86 ? 9.859 0.988 8.475 1.00 76.31 86 VAL A N 1
ATOM 740 C CA . VAL A 1 86 ? 10.312 -0.229 7.783 1.00 76.31 86 VAL A CA 1
ATOM 741 C C . VAL A 1 86 ? 10.092 -0.106 6.277 1.00 76.31 86 VAL A C 1
ATOM 743 O O . VAL A 1 86 ? 10.991 -0.438 5.513 1.00 76.31 86 VAL A O 1
ATOM 746 N N . TYR A 1 87 ? 8.950 0.428 5.834 1.00 72.81 87 TYR A N 1
ATOM 747 C CA . TYR A 1 87 ? 8.695 0.658 4.411 1.00 72.81 87 TYR A CA 1
ATOM 748 C C . TYR A 1 87 ? 9.642 1.690 3.789 1.00 72.81 87 TYR A C 1
ATOM 750 O O . TYR A 1 87 ? 10.171 1.442 2.710 1.00 72.81 87 TYR A O 1
ATOM 758 N N . ILE A 1 88 ? 9.887 2.824 4.453 1.00 76.25 88 ILE A N 1
ATOM 759 C CA . ILE A 1 88 ? 10.812 3.849 3.942 1.00 76.25 88 ILE A CA 1
ATOM 760 C C . ILE A 1 88 ? 12.230 3.278 3.831 1.00 76.25 88 ILE A C 1
ATOM 762 O O . ILE A 1 88 ? 12.874 3.438 2.797 1.00 76.25 88 ILE A O 1
ATOM 766 N N . LEU A 1 89 ? 12.699 2.571 4.863 1.00 74.62 89 LEU A N 1
ATOM 767 C CA . LEU A 1 89 ? 14.009 1.915 4.849 1.00 74.62 89 LEU A CA 1
ATOM 768 C C . LEU A 1 89 ? 14.101 0.867 3.739 1.00 74.62 89 LEU A C 1
ATOM 770 O O . LEU A 1 89 ? 15.105 0.797 3.036 1.00 74.62 89 LEU A O 1
ATOM 774 N N . PHE A 1 90 ? 13.040 0.088 3.553 1.00 71.62 90 PHE A N 1
ATOM 775 C CA . PHE A 1 90 ? 12.958 -0.912 2.501 1.00 71.62 90 PHE A CA 1
ATOM 776 C C . PHE A 1 90 ? 12.973 -0.283 1.103 1.00 71.62 90 PHE A C 1
ATOM 778 O O . PHE A 1 90 ? 13.716 -0.739 0.239 1.00 71.62 90 PHE A O 1
ATOM 785 N N . TYR A 1 91 ? 12.216 0.796 0.888 1.00 70.19 91 TYR A N 1
ATOM 786 C CA . TYR A 1 91 ? 12.233 1.554 -0.362 1.00 70.19 91 TYR A CA 1
ATOM 787 C C . TYR A 1 91 ? 13.646 2.058 -0.674 1.00 70.19 91 TYR A C 1
ATOM 789 O O . TYR A 1 91 ? 14.150 1.797 -1.762 1.00 70.19 91 TYR A O 1
ATOM 797 N N . ILE A 1 92 ? 14.314 2.685 0.303 1.00 70.88 92 ILE A N 1
ATOM 798 C CA . ILE A 1 92 ? 15.691 3.179 0.162 1.00 70.88 92 ILE A CA 1
ATOM 799 C C . ILE A 1 92 ? 16.655 2.030 -0.171 1.00 70.88 92 ILE A C 1
ATOM 801 O O . ILE A 1 92 ? 17.465 2.161 -1.091 1.00 70.88 92 ILE A O 1
ATOM 805 N N . ALA A 1 93 ? 16.555 0.897 0.531 1.00 69.00 93 ALA A N 1
ATOM 806 C CA . ALA A 1 93 ? 17.391 -0.286 0.312 1.00 69.00 93 ALA A CA 1
ATOM 807 C C . ALA A 1 93 ? 17.204 -0.896 -1.087 1.00 69.00 93 ALA A C 1
ATOM 809 O O . ALA A 1 93 ? 18.173 -1.320 -1.714 1.00 69.00 93 ALA A O 1
ATOM 810 N N . VAL A 1 94 ? 15.973 -0.901 -1.606 1.00 64.94 94 VAL A N 1
ATOM 811 C CA . VAL A 1 94 ? 15.708 -1.349 -2.975 1.00 64.94 94 VAL A CA 1
ATOM 812 C C . VAL A 1 94 ? 16.236 -0.343 -3.997 1.00 64.94 94 VAL A C 1
ATOM 814 O O . VAL A 1 94 ? 16.916 -0.742 -4.936 1.00 64.94 94 VAL A O 1
ATOM 817 N N . THR A 1 95 ? 15.990 0.959 -3.815 1.00 65.69 95 THR A N 1
ATOM 818 C CA . THR A 1 95 ? 16.468 1.987 -4.759 1.00 65.69 95 THR A CA 1
ATOM 819 C C . THR A 1 95 ? 17.987 2.143 -4.777 1.00 65.69 95 THR A C 1
ATOM 821 O O . THR A 1 95 ? 18.537 2.606 -5.768 1.00 65.69 95 THR A O 1
ATOM 824 N N . SER A 1 96 ? 18.677 1.751 -3.704 1.00 65.50 96 SER A N 1
ATOM 825 C CA . SER A 1 96 ? 20.144 1.769 -3.622 1.00 65.50 96 SER A CA 1
ATOM 826 C C . SER A 1 96 ? 20.799 0.491 -4.164 1.00 65.50 96 SER A C 1
ATOM 828 O O . SER A 1 96 ? 22.005 0.321 -4.002 1.00 65.50 96 SER A O 1
ATOM 830 N N . ASN A 1 97 ? 20.031 -0.408 -4.802 1.00 63.19 97 ASN A N 1
ATOM 831 C CA . ASN A 1 97 ? 20.490 -1.712 -5.300 1.00 63.19 97 ASN A CA 1
ATOM 832 C C . ASN A 1 97 ? 21.133 -2.611 -4.222 1.00 63.19 97 ASN A C 1
ATOM 834 O O . ASN A 1 97 ? 21.832 -3.568 -4.547 1.00 63.19 97 ASN A O 1
ATOM 838 N N . PHE A 1 98 ? 20.877 -2.346 -2.936 1.00 54.72 98 PHE A N 1
ATOM 839 C CA . PHE A 1 98 ? 21.456 -3.099 -1.818 1.00 54.72 98 PHE A CA 1
ATOM 840 C C . PHE A 1 98 ? 20.870 -4.513 -1.683 1.00 54.72 98 PHE A C 1
ATOM 842 O O . PHE A 1 98 ? 21.495 -5.392 -1.093 1.00 54.72 98 PHE A O 1
ATOM 849 N N . ILE A 1 99 ? 19.661 -4.738 -2.207 1.00 58.00 99 ILE A N 1
ATOM 850 C CA . ILE A 1 99 ? 18.941 -6.012 -2.118 1.00 58.00 99 ILE A CA 1
ATOM 851 C C . ILE A 1 99 ? 18.648 -6.517 -3.527 1.00 58.00 99 ILE A C 1
ATOM 853 O O . ILE A 1 99 ? 17.947 -5.862 -4.299 1.00 58.00 99 ILE A O 1
ATOM 857 N N . HIS A 1 100 ? 19.142 -7.715 -3.849 1.00 57.16 100 HIS A N 1
ATOM 858 C CA . HIS A 1 100 ? 18.800 -8.359 -5.109 1.00 57.16 100 HIS A CA 1
ATOM 859 C C . HIS A 1 100 ? 17.335 -8.808 -5.095 1.00 57.16 100 HIS A C 1
ATOM 861 O O . HIS A 1 100 ? 16.828 -9.386 -4.129 1.00 57.16 100 HIS A O 1
ATOM 867 N N . TYR A 1 101 ? 16.632 -8.474 -6.168 1.00 61.56 101 TYR A N 1
ATOM 868 C CA . TYR A 1 101 ? 15.184 -8.477 -6.207 1.00 61.56 101 TYR A CA 1
ATOM 869 C C . TYR A 1 101 ? 14.615 -9.899 -6.312 1.00 61.56 101 TYR A C 1
ATOM 871 O O . TYR A 1 101 ? 14.693 -10.525 -7.367 1.00 61.56 101 TYR A O 1
ATOM 879 N N . SER A 1 102 ? 14.012 -10.410 -5.231 1.00 64.69 102 SER A N 1
ATOM 880 C CA . SER A 1 102 ? 13.365 -11.730 -5.217 1.00 64.69 102 SER A CA 1
ATOM 881 C C . SER A 1 102 ? 11.838 -11.628 -5.176 1.00 64.69 102 SER A C 1
ATOM 883 O O . SER A 1 102 ? 11.260 -10.730 -4.560 1.00 64.69 102 SER A O 1
ATOM 885 N N . SER A 1 103 ? 11.157 -12.577 -5.822 1.00 65.88 103 SER A N 1
ATOM 886 C CA . SER A 1 103 ? 9.691 -12.715 -5.805 1.00 65.88 103 SER A CA 1
ATOM 887 C C . SER A 1 103 ? 9.116 -12.836 -4.386 1.00 65.88 103 SER A C 1
ATOM 889 O O . SER A 1 103 ? 8.044 -12.296 -4.109 1.00 65.88 103 SER A O 1
ATOM 891 N N . LEU A 1 104 ? 9.856 -13.471 -3.474 1.00 67.75 104 LEU A N 1
ATOM 892 C CA . LEU A 1 104 ? 9.501 -13.628 -2.060 1.00 67.75 104 LEU A CA 1
ATOM 893 C C . LEU A 1 104 ? 9.431 -12.288 -1.321 1.00 67.75 104 LEU A C 1
ATOM 895 O O . LEU A 1 104 ? 8.501 -12.048 -0.551 1.00 67.75 104 LEU A O 1
ATOM 899 N N . LEU A 1 105 ? 10.380 -11.394 -1.595 1.00 68.00 105 LEU A N 1
ATOM 900 C CA . LEU A 1 105 ? 10.435 -10.071 -0.981 1.00 68.00 105 LEU A CA 1
ATOM 901 C C . LEU A 1 105 ? 9.203 -9.230 -1.363 1.00 68.00 105 LEU A C 1
ATOM 903 O O . LEU A 1 105 ? 8.611 -8.570 -0.511 1.00 68.00 105 LEU A O 1
ATOM 907 N N . LYS A 1 106 ? 8.760 -9.316 -2.628 1.00 68.06 106 LYS A N 1
ATOM 908 C CA . LYS A 1 106 ? 7.536 -8.642 -3.108 1.00 68.06 106 LYS A CA 1
ATOM 909 C C . LYS A 1 106 ? 6.302 -9.122 -2.357 1.00 68.06 106 LYS A C 1
ATOM 911 O O . LYS A 1 106 ? 5.491 -8.326 -1.890 1.00 68.06 106 LYS A O 1
ATOM 916 N N . PHE A 1 107 ? 6.175 -10.442 -2.245 1.00 71.38 107 PHE A 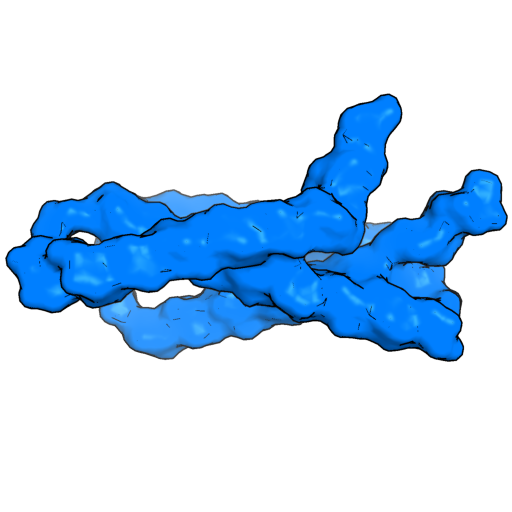N 1
ATOM 917 C CA . PHE A 1 107 ? 5.042 -11.082 -1.593 1.00 71.38 107 PHE A CA 1
ATOM 918 C C . PHE A 1 107 ? 4.939 -10.657 -0.125 1.00 71.38 107 PHE A C 1
ATOM 920 O O . PHE A 1 107 ? 3.856 -10.304 0.345 1.00 71.38 107 PHE A O 1
ATOM 927 N N . PHE A 1 108 ? 6.078 -10.591 0.569 1.00 75.19 108 PHE A N 1
ATOM 928 C CA . PHE A 1 108 ? 6.137 -10.142 1.955 1.00 75.19 108 PHE A CA 1
ATOM 929 C C . PHE A 1 108 ? 5.654 -8.694 2.124 1.00 75.19 108 PHE A C 1
ATOM 931 O O . PHE A 1 108 ? 4.828 -8.419 2.993 1.00 75.19 108 PHE A O 1
ATOM 938 N N . VAL A 1 109 ? 6.098 -7.773 1.261 1.00 72.81 109 VAL A N 1
ATOM 939 C CA . VAL A 1 109 ? 5.682 -6.358 1.304 1.00 72.81 109 VAL A CA 1
ATOM 940 C C . VAL A 1 109 ? 4.183 -6.204 1.047 1.00 72.81 109 VAL A C 1
ATOM 942 O O . VAL A 1 109 ? 3.517 -5.434 1.740 1.00 72.81 109 VAL A O 1
ATOM 945 N N . HIS A 1 110 ? 3.626 -6.956 0.095 1.00 75.50 110 HIS A N 1
ATOM 946 C CA . HIS A 1 110 ? 2.194 -6.904 -0.206 1.00 75.50 110 HIS A CA 1
ATOM 947 C C . HIS A 1 110 ? 1.346 -7.380 0.982 1.00 75.50 110 HIS A C 1
ATOM 949 O O . HIS A 1 110 ? 0.381 -6.710 1.356 1.00 75.50 110 HIS A O 1
ATOM 955 N N . ILE A 1 111 ? 1.732 -8.492 1.620 1.00 78.25 111 ILE A N 1
ATOM 956 C CA . ILE A 1 111 ? 1.059 -8.998 2.826 1.00 78.25 111 ILE A CA 1
ATOM 957 C C . ILE A 1 111 ? 1.168 -7.989 3.966 1.00 78.25 111 ILE A C 1
ATOM 959 O O . ILE A 1 111 ? 0.178 -7.709 4.647 1.00 78.25 111 ILE A O 1
ATOM 963 N N . LEU A 1 112 ? 2.352 -7.413 4.165 1.00 80.69 112 LEU A N 1
ATOM 964 C CA . LEU A 1 112 ? 2.575 -6.411 5.197 1.00 80.69 112 LEU A CA 1
ATOM 965 C C . LEU A 1 112 ? 1.623 -5.221 5.003 1.00 80.69 112 LEU A C 1
ATOM 967 O O . LEU A 1 112 ? 0.894 -4.862 5.919 1.00 80.69 112 LEU A O 1
ATOM 971 N N . PHE A 1 113 ? 1.526 -4.663 3.796 1.00 76.44 113 PHE A N 1
ATOM 972 C CA . PHE A 1 113 ? 0.632 -3.530 3.528 1.00 76.44 113 PHE A CA 1
ATOM 973 C C . PHE A 1 113 ? -0.854 -3.880 3.611 1.00 76.44 113 PHE A C 1
ATOM 975 O O . PHE A 1 113 ? -1.639 -3.087 4.140 1.00 76.44 113 PHE A O 1
ATOM 982 N N . GLY A 1 114 ? -1.246 -5.073 3.158 1.00 78.62 114 GLY A N 1
ATOM 983 C CA . GLY A 1 114 ? -2.607 -5.576 3.331 1.00 78.62 114 GLY A CA 1
ATOM 984 C C . GLY A 1 114 ? -2.989 -5.691 4.811 1.00 78.62 114 GLY A C 1
ATOM 985 O O . GLY A 1 114 ? -4.044 -5.202 5.217 1.00 78.62 114 GLY A O 1
ATOM 986 N N . THR A 1 115 ? -2.109 -6.254 5.646 1.00 80.31 115 THR A N 1
ATOM 987 C CA . THR A 1 115 ? -2.343 -6.366 7.097 1.00 80.31 115 THR A CA 1
ATOM 988 C C . THR A 1 115 ? -2.377 -4.999 7.784 1.00 80.31 115 THR A C 1
ATOM 990 O O . THR A 1 115 ? -3.274 -4.756 8.592 1.00 80.31 115 THR A O 1
ATOM 993 N N . VAL A 1 116 ? -1.498 -4.058 7.413 1.00 80.44 116 VAL A N 1
ATOM 994 C CA . VAL A 1 116 ? -1.547 -2.668 7.912 1.00 80.44 116 VAL A CA 1
ATOM 995 C C . VAL A 1 116 ? -2.874 -2.000 7.535 1.00 80.44 116 VAL A C 1
ATOM 997 O O . VAL A 1 116 ? -3.483 -1.304 8.354 1.00 80.44 116 VAL A O 1
ATOM 1000 N N . GLY A 1 117 ? -3.343 -2.210 6.302 1.00 77.44 117 GLY A N 1
ATOM 1001 C CA . GLY A 1 117 ? -4.638 -1.726 5.825 1.00 77.44 117 GLY A CA 1
ATOM 1002 C C . GLY A 1 117 ? -5.783 -2.276 6.667 1.00 77.44 117 GLY A C 1
ATOM 1003 O O . GLY A 1 117 ? -6.574 -1.503 7.211 1.00 77.44 117 GLY A O 1
ATOM 1004 N N . PHE A 1 118 ? -5.816 -3.597 6.855 1.00 81.25 118 PHE A N 1
ATOM 1005 C CA . PHE A 1 118 ? -6.817 -4.282 7.672 1.00 81.25 118 PHE A CA 1
ATOM 1006 C C . PHE A 1 118 ? -6.879 -3.736 9.100 1.00 81.25 118 PHE A C 1
ATOM 1008 O O . PHE A 1 118 ? -7.942 -3.333 9.575 1.00 81.25 118 PHE A O 1
ATOM 1015 N N . ILE A 1 119 ? -5.720 -3.671 9.763 1.00 77.88 119 ILE A N 1
ATOM 1016 C CA . ILE A 1 119 ? -5.566 -3.138 11.115 1.00 77.88 119 ILE A CA 1
ATOM 1017 C C . ILE A 1 119 ? -6.095 -1.704 11.150 1.00 77.88 119 ILE A C 1
ATOM 1019 O O . ILE A 1 119 ? -6.935 -1.385 11.981 1.00 77.88 119 ILE A O 1
ATOM 1023 N N . ASN A 1 120 ? -5.700 -0.837 10.216 1.00 75.62 120 ASN A N 1
ATOM 1024 C CA . ASN A 1 120 ? -6.210 0.535 10.184 1.00 75.62 120 ASN A CA 1
ATOM 1025 C C . ASN A 1 120 ? -7.732 0.615 10.036 1.00 75.62 120 ASN A C 1
ATOM 1027 O O . ASN A 1 120 ? -8.356 1.449 10.698 1.00 75.62 120 ASN A O 1
ATOM 1031 N N . GLY A 1 121 ? -8.327 -0.257 9.223 1.00 73.31 121 GLY A N 1
ATOM 1032 C CA . GLY A 1 121 ? -9.777 -0.382 9.095 1.00 73.31 121 GLY A CA 1
ATOM 1033 C C . GLY A 1 121 ? -10.447 -0.746 10.418 1.00 73.31 121 GLY A C 1
ATOM 1034 O O . GLY A 1 121 ? -11.406 -0.092 10.823 1.00 73.31 121 GLY A O 1
ATOM 1035 N N . LEU A 1 122 ? -9.884 -1.717 11.146 1.00 74.50 122 LEU A N 1
ATOM 1036 C CA . LEU A 1 122 ? -10.410 -2.187 12.432 1.00 74.50 122 LEU A CA 1
ATOM 1037 C C . LEU A 1 122 ? -10.507 -1.106 13.518 1.00 74.50 122 LEU A C 1
ATOM 1039 O O . LEU A 1 122 ? -11.236 -1.291 14.490 1.00 74.50 122 LEU A O 1
ATOM 1043 N N . TYR A 1 123 ? -9.783 0.009 13.391 1.00 69.75 123 TYR A N 1
ATOM 1044 C CA . TYR A 1 123 ? -9.714 1.046 14.427 1.00 69.75 123 TYR A CA 1
ATOM 1045 C C . TYR A 1 123 ? -10.236 2.414 13.985 1.00 69.75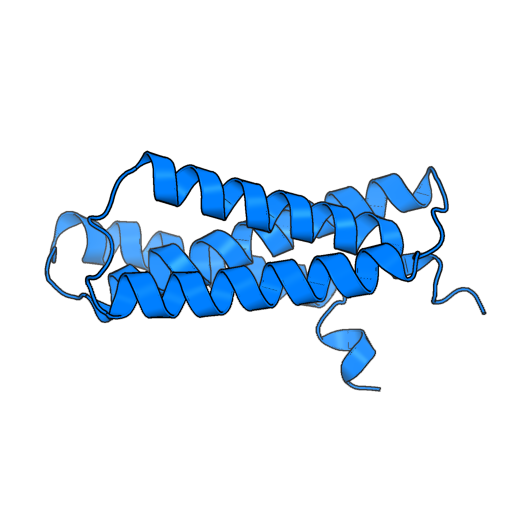 123 TYR A C 1
ATOM 1047 O O . TYR A 1 123 ? -10.388 3.299 14.832 1.00 69.75 123 TYR A O 1
ATOM 1055 N N . TYR A 1 124 ? -10.542 2.613 12.702 1.00 64.69 124 TYR A N 1
ATOM 1056 C CA . TYR A 1 124 ? -10.855 3.936 12.161 1.00 64.69 124 TYR A CA 1
ATOM 1057 C C . TYR A 1 124 ? -12.145 4.547 12.740 1.00 64.69 124 TYR A C 1
ATOM 1059 O O . TYR A 1 124 ? -12.220 5.758 12.958 1.00 64.69 124 TYR A O 1
ATOM 1067 N N . ARG A 1 125 ? -13.162 3.728 13.043 1.00 57.44 125 ARG A N 1
ATOM 1068 C CA . ARG A 1 125 ? -14.525 4.211 13.320 1.00 57.44 125 ARG A CA 1
ATOM 1069 C C . ARG A 1 125 ? -14.847 4.441 14.803 1.00 57.44 125 ARG A C 1
ATOM 1071 O O . ARG A 1 125 ? -15.547 5.404 15.106 1.00 57.44 125 ARG A O 1
ATOM 1078 N N . CYS A 1 126 ? -14.314 3.649 15.743 1.00 53.53 126 CYS A N 1
ATOM 1079 C CA . CYS A 1 126 ? -14.614 3.821 17.180 1.00 53.53 126 CYS A CA 1
ATOM 1080 C C . CYS A 1 126 ? -14.023 5.114 17.796 1.00 53.53 126 CYS A C 1
ATOM 1082 O O . CYS A 1 126 ? -14.467 5.530 18.861 1.00 53.53 126 CYS A O 1
ATOM 1084 N N . SER A 1 127 ? -13.087 5.802 17.124 1.00 48.75 127 SER A N 1
ATOM 1085 C CA . SER A 1 127 ? -12.560 7.107 17.572 1.00 48.75 127 SER A CA 1
ATOM 1086 C C . SER A 1 127 ? -13.446 8.311 17.205 1.00 48.75 127 SER A C 1
ATOM 1088 O O . SER A 1 127 ? -13.164 9.410 17.672 1.00 48.75 127 SER A O 1
ATOM 1090 N N . ASN A 1 128 ? -14.476 8.135 16.367 1.00 47.59 128 ASN A N 1
ATOM 1091 C CA . ASN A 1 128 ? -15.374 9.208 15.899 1.00 47.59 128 ASN A CA 1
ATOM 1092 C C . ASN A 1 128 ? -16.754 9.195 16.596 1.00 47.59 128 ASN A C 1
ATOM 1094 O O . ASN A 1 128 ? -17.654 9.901 16.158 1.00 47.59 128 ASN A O 1
ATOM 1098 N N . LYS A 1 129 ? -16.935 8.378 17.646 1.00 45.91 129 LYS A N 1
ATOM 1099 C CA . LYS A 1 129 ? -18.161 8.317 18.471 1.00 45.91 129 LYS A CA 1
ATOM 1100 C C . LYS A 1 129 ? -18.065 9.117 19.788 1.00 45.91 129 LYS A C 1
ATOM 1102 O O . LYS A 1 129 ? -18.890 8.909 20.670 1.00 45.91 129 LYS A O 1
ATOM 1107 N N . LYS A 1 130 ? -17.061 9.983 19.936 1.00 37.81 130 LYS A N 1
ATOM 1108 C CA . LYS A 1 130 ? -16.982 10.971 21.020 1.00 37.81 130 LYS A CA 1
ATOM 1109 C C . LYS A 1 130 ? -17.146 12.361 20.439 1.00 37.81 130 LYS A C 1
ATOM 1111 O O . LYS A 1 130 ? -16.494 12.606 19.397 1.00 37.81 130 LYS A O 1
#

Radius of gyration: 16.25 Å; chains: 1; bounding box: 41×32×46 Å